Protein AF-A0A8C4P2F2-F1 (afdb_monomer)

Structure (mmCIF, N/CA/C/O backbone):
data_AF-A0A8C4P2F2-F1
#
_entry.id   AF-A0A8C4P2F2-F1
#
loop_
_atom_site.group_PDB
_atom_site.id
_atom_site.type_symbol
_atom_site.label_atom_id
_atom_site.label_alt_id
_atom_site.label_comp_id
_atom_site.label_asym_id
_atom_site.label_entity_id
_atom_site.label_seq_id
_atom_site.pdbx_PDB_ins_code
_atom_site.Cartn_x
_atom_site.Cartn_y
_atom_site.Cartn_z
_atom_site.occupancy
_atom_site.B_iso_or_equiv
_atom_site.auth_seq_id
_atom_site.auth_comp_id
_atom_site.auth_asym_id
_atom_site.auth_atom_id
_atom_site.pdbx_PDB_model_num
ATOM 1 N N . MET A 1 1 ? 26.561 -34.350 -6.359 1.00 41.38 1 MET A N 1
ATOM 2 C CA . MET A 1 1 ? 26.145 -32.962 -6.647 1.00 41.38 1 MET A CA 1
ATOM 3 C C . MET A 1 1 ? 25.080 -32.573 -5.631 1.00 41.38 1 MET A C 1
ATOM 5 O O . MET A 1 1 ? 23.985 -33.109 -5.709 1.00 41.38 1 MET A O 1
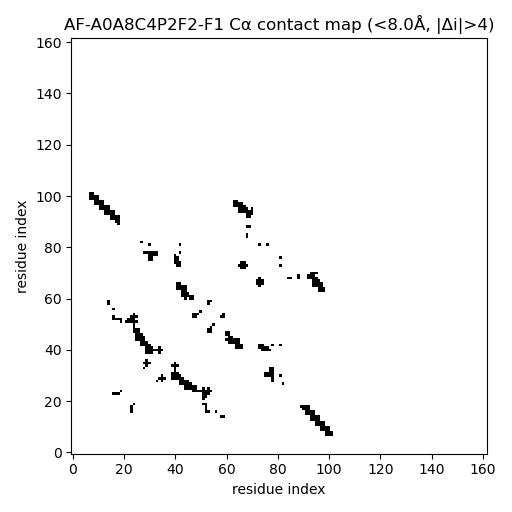ATOM 9 N N . ASN A 1 2 ? 25.395 -31.728 -4.647 1.00 35.97 2 ASN A N 1
ATOM 10 C CA . ASN A 1 2 ? 24.413 -31.294 -3.648 1.00 35.97 2 ASN A CA 1
ATOM 11 C C . ASN A 1 2 ? 23.798 -29.968 -4.098 1.00 35.97 2 ASN A C 1
ATOM 13 O O . ASN A 1 2 ? 24.438 -28.922 -4.017 1.00 35.97 2 ASN A O 1
ATOM 17 N N . GLY A 1 3 ? 22.569 -30.029 -4.610 1.00 45.66 3 GLY A N 1
ATOM 18 C CA . GLY A 1 3 ? 21.740 -28.855 -4.850 1.00 45.66 3 GLY A CA 1
ATOM 19 C C . GLY A 1 3 ? 21.156 -28.363 -3.530 1.00 45.66 3 GLY A C 1
ATOM 20 O O . GLY A 1 3 ? 20.065 -28.771 -3.146 1.00 45.66 3 GLY A O 1
ATOM 21 N N . SER A 1 4 ? 21.882 -27.496 -2.829 1.00 40.38 4 SER A N 1
ATOM 22 C CA . SER A 1 4 ? 21.339 -26.746 -1.697 1.00 40.38 4 SER A CA 1
ATOM 23 C C . SER A 1 4 ? 20.383 -25.680 -2.232 1.00 40.38 4 SER A C 1
ATOM 25 O O . SER A 1 4 ? 20.779 -24.540 -2.466 1.00 40.38 4 SER A O 1
ATOM 27 N N . VAL A 1 5 ? 19.115 -26.040 -2.446 1.00 49.91 5 VAL A N 1
ATOM 28 C CA . VAL A 1 5 ? 18.043 -25.044 -2.543 1.00 49.91 5 VAL A CA 1
ATOM 29 C C . VAL A 1 5 ? 17.889 -24.456 -1.145 1.00 49.91 5 VAL A C 1
ATOM 31 O O . VAL A 1 5 ? 17.134 -24.954 -0.313 1.00 49.91 5 VAL A O 1
ATOM 34 N N . ALA A 1 6 ? 18.653 -23.401 -0.867 1.00 49.50 6 ALA A N 1
ATOM 35 C CA . ALA A 1 6 ? 18.362 -22.478 0.215 1.00 49.50 6 ALA A CA 1
ATOM 36 C C . ALA A 1 6 ? 17.065 -21.747 -0.159 1.00 49.50 6 ALA A C 1
ATOM 38 O O . ALA A 1 6 ? 17.081 -20.624 -0.661 1.00 49.50 6 ALA A O 1
ATOM 39 N N . GLY A 1 7 ? 15.933 -22.428 0.021 1.00 44.44 7 GLY A N 1
ATOM 40 C CA . GLY A 1 7 ? 14.615 -21.821 -0.021 1.00 44.44 7 GLY A CA 1
ATOM 41 C C . GLY A 1 7 ? 14.517 -20.861 1.153 1.00 44.44 7 GLY A C 1
ATOM 42 O O . GLY A 1 7 ? 14.063 -21.239 2.229 1.00 44.44 7 GLY A O 1
ATOM 43 N N . GLY A 1 8 ? 15.019 -19.637 0.977 1.00 49.59 8 GLY A N 1
ATOM 44 C CA . GLY A 1 8 ? 14.754 -18.548 1.904 1.00 49.59 8 GLY A CA 1
ATOM 45 C C . GLY A 1 8 ? 13.243 -18.403 1.990 1.00 49.59 8 GLY A C 1
ATOM 46 O O . GLY A 1 8 ? 12.620 -18.037 0.998 1.00 49.59 8 GLY A O 1
ATOM 47 N N . GLY A 1 9 ? 12.662 -18.778 3.129 1.00 57.00 9 GLY A N 1
ATOM 48 C CA . GLY A 1 9 ? 11.217 -18.801 3.311 1.00 57.00 9 GLY A CA 1
ATOM 49 C C . GLY A 1 9 ? 10.640 -17.416 3.045 1.00 57.00 9 GLY A C 1
ATOM 50 O O . GLY A 1 9 ? 10.831 -16.487 3.825 1.00 57.00 9 GLY A O 1
ATOM 51 N N . LEU A 1 10 ? 9.973 -17.250 1.912 1.00 68.31 10 LEU A N 1
ATOM 52 C CA . LEU A 1 10 ? 9.150 -16.081 1.657 1.00 68.31 10 LEU A CA 1
ATOM 53 C C . LEU A 1 10 ? 7.797 -16.390 2.291 1.00 68.31 10 LEU A C 1
ATOM 55 O O . LEU A 1 10 ? 7.097 -17.291 1.834 1.00 68.31 10 LEU A O 1
ATOM 59 N N . ALA A 1 11 ? 7.464 -15.700 3.380 1.00 80.25 11 ALA A N 1
ATOM 60 C CA . ALA A 1 11 ? 6.141 -15.809 3.972 1.00 80.25 11 ALA A CA 1
ATOM 61 C C . ALA A 1 11 ? 5.217 -14.842 3.237 1.00 80.25 11 ALA A C 1
ATOM 63 O O . ALA A 1 11 ? 5.449 -13.631 3.240 1.00 80.25 11 ALA A O 1
ATOM 64 N N . GLU A 1 12 ? 4.194 -15.385 2.587 1.00 88.31 12 GLU A N 1
ATOM 65 C CA . GLU A 1 12 ? 3.089 -14.593 2.061 1.00 88.31 12 GLU A CA 1
ATOM 66 C C . GLU A 1 12 ? 2.016 -14.465 3.142 1.00 88.31 12 GLU A C 1
ATOM 68 O O . GLU A 1 12 ? 1.630 -15.458 3.761 1.00 88.31 12 GLU A O 1
ATOM 73 N N . GLU A 1 13 ? 1.530 -13.249 3.365 1.00 89.25 13 GLU A N 1
ATOM 74 C CA . GLU A 1 13 ? 0.449 -12.973 4.307 1.00 89.25 13 GLU A CA 1
ATOM 75 C C . GLU A 1 13 ? -0.604 -12.092 3.636 1.00 89.25 13 GLU A C 1
ATOM 77 O O . GLU A 1 13 ? -0.279 -11.176 2.880 1.00 89.25 13 GLU A O 1
ATOM 82 N N . GLU A 1 14 ? -1.877 -12.368 3.910 1.00 90.69 14 GLU A N 1
ATOM 83 C CA . GLU A 1 14 ? -2.984 -11.520 3.485 1.00 90.69 14 GLU A CA 1
ATOM 84 C C . GLU A 1 14 ? -3.505 -10.700 4.668 1.00 90.69 14 GLU A C 1
ATOM 86 O O . GLU A 1 14 ? -3.876 -11.229 5.724 1.00 90.69 14 GLU A O 1
ATOM 91 N N . ILE A 1 15 ? -3.534 -9.382 4.487 1.00 91.94 15 ILE A N 1
ATOM 92 C CA . ILE A 1 15 ? -3.971 -8.438 5.502 1.00 91.94 15 ILE A CA 1
ATOM 93 C C . ILE A 1 15 ? -5.136 -7.587 4.994 1.00 91.94 15 ILE A C 1
ATOM 95 O O . ILE A 1 15 ? -5.033 -6.894 3.994 1.00 91.94 15 ILE A O 1
ATOM 99 N N . SER A 1 16 ? -6.265 -7.607 5.692 1.00 92.38 16 SER A N 1
ATOM 100 C CA . SER A 1 16 ? -7.355 -6.650 5.499 1.00 92.38 16 SER A CA 1
ATOM 101 C C . SER A 1 16 ? -7.124 -5.394 6.340 1.00 92.38 16 SER A C 1
ATOM 103 O O . SER A 1 16 ? -6.986 -5.490 7.564 1.00 92.38 16 SER A O 1
ATOM 105 N N . LEU A 1 17 ? -7.117 -4.228 5.701 1.00 91.88 17 LEU A N 1
ATOM 106 C CA . LEU A 1 17 ? -7.055 -2.918 6.335 1.00 91.88 17 LEU A CA 1
ATOM 107 C C . LEU A 1 17 ? -8.313 -2.118 6.012 1.00 91.88 17 LEU A C 1
ATOM 109 O O . LEU A 1 17 ? -8.729 -2.014 4.861 1.00 91.88 17 LEU A O 1
ATOM 113 N N . THR A 1 18 ? -8.862 -1.472 7.032 1.00 90.75 18 THR A N 1
ATOM 114 C CA . THR A 1 18 ? -9.977 -0.541 6.877 1.00 90.75 18 THR A CA 1
ATOM 115 C C . THR A 1 18 ? -9.443 0.881 6.752 1.00 90.75 18 THR A C 1
ATOM 117 O O . THR A 1 18 ? -8.647 1.334 7.575 1.00 90.75 18 THR A O 1
ATOM 120 N N . ARG A 1 19 ? -9.863 1.610 5.719 1.00 89.31 19 ARG A N 1
ATOM 121 C CA . ARG A 1 19 ? -9.420 2.977 5.451 1.00 89.31 19 ARG A CA 1
ATOM 122 C C . ARG A 1 19 ? -9.855 3.910 6.582 1.00 89.31 19 ARG A C 1
ATOM 124 O O . ARG A 1 19 ? -11.038 4.074 6.857 1.00 89.31 19 ARG A O 1
ATOM 131 N N . GLY A 1 20 ? -8.883 4.573 7.200 1.00 88.19 20 GLY A N 1
ATOM 132 C CA . GLY A 1 20 ? -9.133 5.597 8.208 1.00 88.19 20 GLY A CA 1
ATOM 133 C C . GLY A 1 20 ? -9.396 6.982 7.601 1.00 88.19 20 GLY A C 1
ATOM 134 O O . GLY A 1 20 ? -9.305 7.168 6.384 1.00 88.19 20 GLY A O 1
ATOM 135 N N . PRO A 1 21 ? -9.623 8.004 8.445 1.00 85.31 21 PRO A N 1
ATOM 136 C CA . PRO A 1 21 ? -9.841 9.386 7.999 1.00 85.31 21 PRO A CA 1
ATOM 137 C C . PRO A 1 21 ? -8.631 9.982 7.258 1.00 85.31 21 PRO A C 1
ATOM 139 O O . PRO A 1 21 ? -8.779 10.859 6.417 1.00 85.31 21 PRO A O 1
ATOM 142 N N . SER A 1 22 ? -7.422 9.482 7.535 1.00 83.12 22 SER A N 1
ATOM 143 C CA . SER A 1 22 ? -6.179 9.840 6.831 1.00 83.12 22 SER A CA 1
ATOM 144 C C . SER A 1 22 ? -5.813 8.871 5.691 1.00 83.12 22 SER A C 1
ATOM 146 O O . SER A 1 22 ? -4.677 8.894 5.215 1.00 83.12 22 SER A O 1
ATOM 148 N N . GLY A 1 23 ? -6.720 7.983 5.276 1.00 89.75 23 GLY A N 1
ATOM 149 C CA . GLY A 1 23 ? -6.433 6.927 4.304 1.00 89.75 23 GLY A CA 1
ATOM 150 C C . GLY A 1 23 ? -5.895 5.643 4.948 1.00 89.75 23 GLY A C 1
ATOM 151 O O . GLY A 1 23 ? -6.245 5.304 6.077 1.00 89.75 23 GLY A O 1
ATOM 152 N N . LEU A 1 24 ? -5.048 4.912 4.217 1.00 90.38 24 LEU A N 1
ATOM 153 C CA . LEU A 1 24 ? -4.495 3.625 4.664 1.00 90.38 24 LEU A CA 1
ATOM 154 C C . LEU A 1 24 ? -3.342 3.768 5.675 1.00 90.38 24 LEU A C 1
ATOM 156 O O . LEU A 1 24 ? -3.085 2.859 6.458 1.00 90.38 24 LEU A O 1
ATOM 160 N N . GLY A 1 25 ? -2.678 4.927 5.712 1.00 92.06 25 GLY A N 1
ATOM 161 C CA . GLY A 1 25 ? -1.667 5.228 6.728 1.00 92.06 25 GLY A CA 1
ATOM 162 C C . GLY A 1 25 ? -0.291 4.604 6.484 1.00 92.06 25 GLY A C 1
ATOM 163 O O . GLY A 1 25 ? 0.410 4.318 7.447 1.00 92.06 25 GLY A O 1
ATOM 164 N N . PHE A 1 26 ? 0.113 4.410 5.229 1.00 93.56 26 PHE A N 1
ATOM 165 C CA . PHE A 1 26 ? 1.475 4.019 4.859 1.00 93.56 26 PHE A CA 1
ATOM 166 C C . PHE A 1 26 ? 1.890 4.664 3.532 1.00 93.56 26 PHE A C 1
ATOM 168 O O . PHE A 1 26 ? 1.040 5.097 2.750 1.00 93.56 26 PHE A O 1
ATOM 175 N N . ASN A 1 27 ? 3.197 4.714 3.289 1.00 92.56 27 ASN A N 1
ATOM 176 C CA . ASN A 1 27 ? 3.801 5.212 2.061 1.00 92.56 27 ASN A CA 1
ATOM 177 C C . A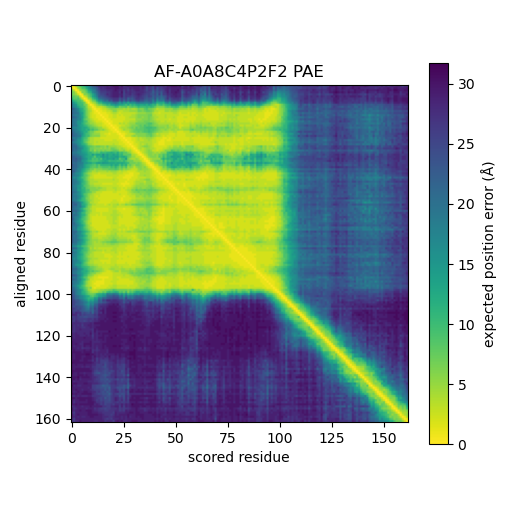SN A 1 27 ? 4.364 4.046 1.253 1.00 92.56 27 ASN A C 1
ATOM 179 O O . ASN A 1 27 ? 4.970 3.133 1.818 1.00 92.56 27 ASN A O 1
ATOM 183 N N . ILE A 1 28 ? 4.216 4.125 -0.068 1.00 92.31 28 ILE A N 1
ATOM 184 C CA . ILE A 1 28 ? 4.757 3.141 -1.001 1.00 92.31 28 ILE A CA 1
ATOM 185 C C . ILE A 1 28 ? 5.906 3.718 -1.821 1.00 92.31 28 ILE A C 1
ATOM 187 O O . ILE A 1 28 ? 5.935 4.915 -2.106 1.00 92.31 28 ILE A O 1
ATOM 191 N N . VAL A 1 29 ? 6.829 2.850 -2.211 1.00 90.75 29 VAL A N 1
ATOM 192 C CA . VAL A 1 29 ? 7.913 3.113 -3.167 1.00 90.75 29 VAL A CA 1
ATOM 193 C C . VAL A 1 29 ? 8.013 1.939 -4.136 1.00 90.75 29 VAL A C 1
ATOM 195 O O . VAL A 1 29 ? 7.405 0.892 -3.906 1.00 90.75 29 VAL A O 1
ATOM 198 N N . GLY A 1 30 ? 8.771 2.100 -5.216 1.00 89.81 30 GLY A N 1
ATOM 199 C CA . GLY A 1 30 ? 8.867 1.087 -6.261 1.00 89.81 30 GLY A CA 1
ATOM 200 C C . GLY A 1 30 ? 7.947 1.372 -7.444 1.00 89.81 30 GLY A C 1
ATOM 201 O O . GLY A 1 30 ? 7.291 2.417 -7.515 1.00 89.81 30 GLY A O 1
ATOM 202 N N . GLY A 1 31 ? 7.892 0.405 -8.353 1.00 87.50 31 GLY A N 1
ATOM 203 C CA . GLY A 1 31 ? 7.218 0.496 -9.643 1.00 87.50 31 GLY A CA 1
ATOM 204 C C . GLY A 1 31 ? 8.214 0.443 -10.799 1.00 87.50 31 GLY A C 1
ATOM 205 O O . GLY A 1 31 ? 9.408 0.690 -10.632 1.00 87.50 31 GLY A O 1
ATOM 206 N N . THR A 1 32 ? 7.730 0.130 -11.999 1.00 84.69 32 THR A N 1
ATOM 207 C CA . THR A 1 32 ? 8.582 -0.019 -13.195 1.00 84.69 32 THR A CA 1
ATOM 208 C C . THR A 1 32 ? 9.341 1.260 -13.569 1.00 84.69 32 THR A C 1
ATOM 210 O O . THR A 1 32 ? 10.432 1.190 -14.129 1.00 84.69 32 THR A O 1
ATOM 213 N N . ASP A 1 33 ? 8.764 2.430 -13.281 1.00 82.94 33 ASP A N 1
ATOM 214 C CA . ASP A 1 33 ? 9.354 3.753 -13.528 1.00 82.94 33 ASP A CA 1
ATOM 215 C C . ASP A 1 33 ? 10.252 4.243 -12.382 1.00 82.94 33 ASP A C 1
ATOM 217 O O . ASP A 1 33 ? 11.116 5.089 -12.599 1.00 82.94 33 ASP A O 1
ATOM 221 N N . GLN A 1 34 ? 10.073 3.700 -11.176 1.00 76.56 34 GLN A N 1
ATOM 222 C CA . GLN A 1 34 ? 10.813 4.069 -9.969 1.00 76.56 34 GLN A CA 1
ATOM 223 C C . GLN A 1 34 ? 11.328 2.807 -9.282 1.00 76.56 34 GLN A C 1
ATOM 225 O O . GLN A 1 34 ? 10.900 2.460 -8.183 1.00 76.56 34 GLN A O 1
ATOM 230 N N . GLN A 1 35 ? 12.236 2.102 -9.957 1.00 73.25 35 GLN A N 1
ATOM 231 C CA . GLN A 1 35 ? 12.802 0.850 -9.459 1.00 73.25 35 GLN A CA 1
ATOM 232 C C . GLN A 1 35 ? 13.524 1.098 -8.129 1.00 73.25 35 GLN A C 1
ATOM 234 O O . GLN A 1 35 ? 14.573 1.739 -8.088 1.00 73.25 35 GLN A O 1
ATOM 239 N N . TYR A 1 36 ? 12.944 0.604 -7.034 1.00 68.69 36 TYR A N 1
ATOM 240 C CA . TYR A 1 36 ? 13.521 0.733 -5.693 1.00 68.69 36 TYR A CA 1
ATOM 241 C C . TYR A 1 36 ? 14.686 -0.246 -5.485 1.00 68.69 36 TYR A C 1
ATOM 243 O O . TYR A 1 36 ? 15.653 0.060 -4.792 1.00 68.69 36 TYR A O 1
ATOM 251 N N . ILE A 1 37 ? 14.610 -1.413 -6.128 1.00 74.50 37 ILE A N 1
ATOM 252 C CA . ILE A 1 37 ? 15.658 -2.432 -6.166 1.00 74.50 37 ILE A CA 1
ATOM 253 C C . ILE A 1 37 ? 15.994 -2.679 -7.638 1.00 74.50 37 ILE A C 1
ATOM 255 O O . ILE A 1 37 ? 15.098 -2.758 -8.477 1.00 74.50 37 ILE A O 1
ATOM 259 N N . SER A 1 38 ? 17.283 -2.795 -7.965 1.00 71.75 38 SER A N 1
ATOM 260 C CA . SER A 1 38 ? 17.738 -3.035 -9.338 1.00 71.75 38 SER A CA 1
ATOM 261 C C . SER A 1 38 ? 17.093 -4.295 -9.922 1.00 71.75 38 SER A C 1
ATOM 263 O O . SER A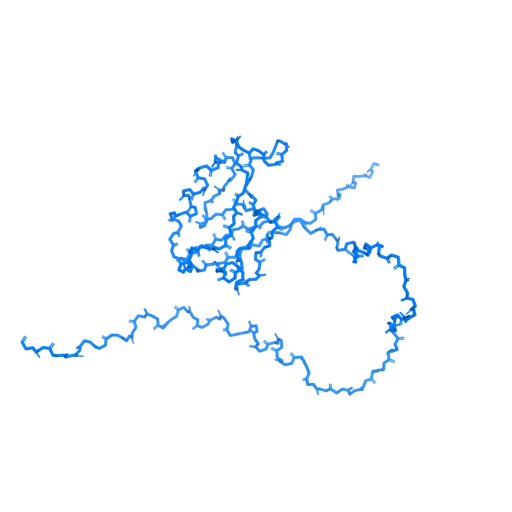 1 38 ? 17.301 -5.388 -9.395 1.00 71.75 38 SER A O 1
ATOM 265 N N . ASN A 1 39 ? 16.368 -4.149 -11.036 1.00 76.94 39 ASN A N 1
ATOM 266 C CA . ASN A 1 39 ? 15.594 -5.213 -11.693 1.00 76.94 39 ASN A CA 1
ATOM 267 C C . ASN A 1 39 ? 14.392 -5.743 -10.887 1.00 76.94 39 ASN A C 1
ATOM 269 O O . ASN A 1 39 ? 13.919 -6.846 -11.163 1.00 76.94 39 ASN A O 1
ATOM 273 N N . ASP A 1 40 ? 13.880 -4.985 -9.915 1.00 79.00 40 ASP A N 1
ATOM 274 C CA . ASP A 1 40 ? 12.612 -5.292 -9.251 1.00 79.00 40 ASP A CA 1
ATOM 275 C C . ASP A 1 40 ? 11.628 -4.127 -9.414 1.00 79.00 40 ASP A C 1
ATOM 277 O O . ASP A 1 40 ? 11.798 -3.034 -8.867 1.00 79.00 40 ASP A O 1
ATOM 281 N N . SER A 1 41 ? 10.574 -4.379 -10.184 1.00 83.75 41 SER A N 1
ATOM 282 C CA . SER A 1 41 ? 9.474 -3.455 -10.466 1.00 83.75 41 SER A CA 1
ATOM 283 C C . SER A 1 41 ? 8.386 -3.470 -9.387 1.00 83.75 41 SER A C 1
ATOM 285 O O . SER A 1 41 ? 7.342 -2.842 -9.555 1.00 83.75 41 SER A O 1
ATOM 287 N N . SER A 1 42 ? 8.593 -4.197 -8.289 1.00 88.69 42 SER A N 1
ATOM 288 C CA . SER A 1 42 ? 7.566 -4.391 -7.269 1.00 88.69 42 SER A CA 1
ATOM 289 C C . SER A 1 42 ? 7.365 -3.179 -6.362 1.00 88.69 42 SER A C 1
ATOM 291 O O . SER A 1 42 ? 8.222 -2.301 -6.246 1.00 88.69 42 SER A O 1
ATOM 293 N N . ILE A 1 43 ? 6.223 -3.170 -5.675 1.00 92.31 43 ILE A N 1
ATOM 294 C CA . ILE A 1 43 ? 5.838 -2.118 -4.738 1.00 92.31 43 ILE A CA 1
ATOM 295 C C . ILE A 1 43 ? 6.211 -2.518 -3.308 1.00 92.31 43 ILE A C 1
ATOM 297 O O . ILE A 1 43 ? 5.905 -3.623 -2.858 1.00 92.31 43 ILE A O 1
ATOM 301 N N . TYR A 1 44 ? 6.838 -1.597 -2.582 1.00 91.25 44 TYR A N 1
ATOM 302 C CA . TYR A 1 44 ? 7.297 -1.790 -1.207 1.00 91.25 44 TYR A CA 1
ATOM 303 C C . TYR A 1 44 ? 6.707 -0.743 -0.276 1.00 91.25 44 TYR A C 1
ATOM 305 O O . TYR A 1 44 ? 6.487 0.405 -0.673 1.00 91.25 44 TYR A O 1
ATOM 313 N N . VAL A 1 45 ? 6.509 -1.115 0.986 1.00 92.25 45 VAL A N 1
ATOM 314 C CA . VAL A 1 45 ? 6.177 -0.161 2.047 1.00 92.25 45 VAL A CA 1
ATOM 315 C C . VAL A 1 45 ? 7.447 0.561 2.474 1.00 92.25 45 VAL A C 1
ATOM 317 O O . VAL A 1 45 ? 8.345 -0.045 3.049 1.00 92.25 45 VAL A O 1
ATOM 320 N N . SER A 1 46 ? 7.525 1.866 2.229 1.00 90.56 46 SER A N 1
ATOM 321 C CA . SER A 1 46 ? 8.664 2.670 2.686 1.00 90.56 46 SER A CA 1
ATOM 322 C C . SER A 1 46 ? 8.488 3.167 4.112 1.00 90.56 46 SER A C 1
ATOM 324 O O . SER A 1 46 ? 9.476 3.291 4.828 1.00 90.56 46 SER A O 1
ATOM 326 N N . ARG A 1 47 ? 7.257 3.508 4.509 1.00 90.88 47 ARG A N 1
ATOM 327 C CA . ARG A 1 47 ? 6.995 4.087 5.827 1.00 90.88 47 ARG A CA 1
ATOM 328 C C . ARG A 1 47 ? 5.588 3.797 6.310 1.00 90.88 47 ARG A C 1
ATOM 330 O O . ARG A 1 47 ? 4.655 3.842 5.508 1.00 90.88 47 ARG A O 1
ATOM 337 N N . ILE A 1 48 ? 5.413 3.614 7.614 1.00 91.44 48 ILE A N 1
ATOM 338 C CA . ILE A 1 48 ? 4.092 3.533 8.245 1.00 91.44 48 ILE A CA 1
ATOM 339 C C . ILE A 1 48 ? 3.806 4.823 9.015 1.00 91.44 48 ILE A C 1
ATOM 341 O O . ILE A 1 48 ? 4.610 5.306 9.813 1.00 91.44 48 ILE A O 1
ATOM 345 N N . LYS A 1 49 ? 2.638 5.418 8.762 1.00 91.25 49 LYS A N 1
ATOM 346 C CA . LYS A 1 49 ? 2.192 6.631 9.447 1.00 91.25 49 LYS A CA 1
ATOM 347 C C . LYS A 1 49 ? 1.709 6.257 10.845 1.00 91.25 49 LYS A C 1
ATOM 349 O O . LYS A 1 49 ? 0.765 5.480 10.983 1.00 91.25 49 LYS A O 1
ATOM 354 N N . LYS A 1 50 ? 2.313 6.864 11.870 1.00 88.69 50 LYS A N 1
ATOM 355 C CA . LYS A 1 50 ? 1.848 6.754 13.258 1.00 88.69 50 LYS A CA 1
ATOM 356 C C . LYS A 1 50 ? 0.371 7.155 13.349 1.00 88.69 50 LYS A C 1
ATOM 358 O O . LYS A 1 50 ? -0.042 8.106 12.685 1.00 88.69 50 LYS A O 1
ATOM 363 N N . ASP A 1 51 ? -0.407 6.395 14.118 1.00 89.06 51 ASP A N 1
ATOM 364 C CA . ASP A 1 51 ? -1.862 6.568 14.265 1.00 89.06 51 ASP A CA 1
ATOM 365 C C . ASP A 1 51 ? -2.665 6.367 12.956 1.00 89.06 51 ASP A C 1
ATOM 367 O O . ASP A 1 51 ? -3.849 6.693 12.873 1.00 89.06 51 ASP A O 1
ATOM 371 N N . GLY A 1 52 ? -2.040 5.821 11.906 1.00 89.06 52 GLY A N 1
ATOM 372 C CA . GLY A 1 52 ? -2.708 5.414 10.669 1.00 89.06 52 GLY A CA 1
ATOM 373 C C . GLY A 1 52 ? -3.379 4.041 10.776 1.00 89.06 52 GLY A C 1
ATOM 374 O O . GLY A 1 52 ? -3.075 3.261 11.673 1.00 89.06 52 GLY A O 1
ATOM 375 N N . ALA A 1 53 ? -4.250 3.703 9.821 1.00 91.12 53 ALA A N 1
ATOM 376 C CA . ALA A 1 53 ? -4.951 2.414 9.816 1.00 91.12 53 ALA A CA 1
ATOM 377 C C . ALA A 1 53 ? -3.991 1.209 9.815 1.00 91.12 53 ALA A C 1
ATOM 379 O O . ALA A 1 53 ? -4.162 0.289 10.609 1.00 91.12 53 ALA A O 1
ATOM 380 N N . ALA A 1 54 ? -2.939 1.249 8.991 1.00 91.94 54 ALA A N 1
ATOM 381 C CA . ALA A 1 54 ? -1.900 0.220 8.989 1.00 91.94 54 ALA A CA 1
ATOM 382 C C . ALA A 1 54 ? -1.127 0.126 10.317 1.00 91.94 54 ALA A C 1
ATOM 384 O O . ALA A 1 54 ? -0.802 -0.974 10.753 1.00 91.94 54 ALA A O 1
ATOM 385 N N . TYR A 1 55 ? -0.867 1.259 10.982 1.00 91.31 55 TYR A N 1
ATOM 386 C CA . TYR A 1 55 ? -0.198 1.285 12.287 1.00 91.31 55 TYR A CA 1
ATOM 387 C C . TYR A 1 55 ? -1.070 0.676 13.389 1.00 91.31 55 TYR A C 1
ATOM 389 O O . TYR A 1 55 ? -0.583 -0.105 14.200 1.00 91.31 55 TYR A O 1
ATOM 397 N N . LEU A 1 56 ? -2.363 1.013 13.399 1.00 88.81 56 LEU A N 1
ATOM 398 C CA . LEU A 1 56 ? -3.330 0.484 14.362 1.00 88.81 56 LEU A CA 1
ATOM 399 C C . LEU A 1 56 ? -3.590 -1.016 14.167 1.00 88.81 56 LEU A C 1
ATOM 401 O O . LEU A 1 56 ? -3.879 -1.711 15.139 1.00 88.81 56 LEU A O 1
ATOM 405 N N . ASP A 1 57 ? -3.490 -1.522 12.933 1.00 89.38 57 ASP A N 1
ATOM 406 C CA . ASP A 1 57 ? -3.544 -2.965 12.675 1.00 89.38 57 ASP A CA 1
ATOM 407 C C . ASP A 1 57 ? -2.246 -3.678 13.093 1.00 89.38 57 ASP A C 1
ATOM 409 O O . ASP A 1 57 ? -2.296 -4.792 13.609 1.00 89.38 57 ASP A O 1
ATOM 413 N N . GLY A 1 58 ? -1.087 -3.037 12.898 1.00 87.94 58 GLY A N 1
ATOM 414 C CA . GLY A 1 58 ? 0.217 -3.487 13.398 1.00 87.94 58 GLY A CA 1
ATOM 415 C C . GLY A 1 58 ? 0.835 -4.688 12.670 1.00 87.94 58 GLY A C 1
ATOM 416 O O . GLY A 1 58 ? 1.948 -5.094 13.003 1.00 87.94 58 GLY A O 1
ATOM 417 N N . ARG A 1 59 ? 0.144 -5.269 11.680 1.00 88.56 59 ARG A N 1
ATOM 418 C CA . ARG A 1 59 ? 0.659 -6.410 10.900 1.00 88.56 59 ARG A CA 1
ATOM 419 C C . ARG A 1 59 ? 1.562 -6.000 9.746 1.00 88.56 59 ARG A C 1
ATOM 421 O O . ARG A 1 59 ? 2.526 -6.711 9.462 1.00 88.56 59 ARG A O 1
ATOM 428 N N . LEU A 1 60 ? 1.255 -4.877 9.096 1.00 90.88 60 LEU A N 1
ATOM 429 C CA . LEU A 1 60 ? 2.089 -4.301 8.042 1.00 90.88 60 LEU A CA 1
ATOM 430 C C . LEU A 1 60 ? 3.340 -3.676 8.661 1.00 90.88 60 LEU A C 1
ATOM 432 O O . LEU A 1 60 ? 3.248 -3.025 9.702 1.00 90.88 60 LEU A O 1
ATOM 436 N N . GLN A 1 61 ? 4.490 -3.848 8.018 1.00 89.94 61 GLN A N 1
ATOM 437 C CA . GLN A 1 61 ? 5.777 -3.307 8.450 1.00 89.94 61 GLN A CA 1
ATOM 438 C C . GLN A 1 61 ? 6.494 -2.598 7.296 1.00 89.94 61 GLN A C 1
ATOM 440 O O . GLN A 1 61 ? 6.223 -2.824 6.116 1.00 89.94 61 GLN A O 1
ATOM 445 N N . GLU A 1 62 ? 7.408 -1.697 7.646 1.00 89.94 62 GLU A N 1
ATOM 446 C CA . GLU A 1 62 ? 8.287 -1.048 6.673 1.00 89.94 62 GLU A CA 1
ATOM 447 C C . GLU A 1 62 ? 9.230 -2.089 6.053 1.00 89.94 62 GLU A C 1
ATOM 449 O O . GLU A 1 62 ? 9.755 -2.958 6.746 1.00 89.94 62 GLU A O 1
ATOM 454 N N . GLY A 1 63 ? 9.424 -2.022 4.737 1.00 87.81 63 GLY A N 1
ATOM 455 C CA . GLY A 1 63 ? 10.173 -3.018 3.969 1.00 87.81 63 GLY A CA 1
ATOM 456 C C . GLY A 1 63 ? 9.343 -4.211 3.483 1.00 87.81 63 GLY A C 1
ATOM 457 O O . GLY A 1 63 ? 9.860 -5.015 2.705 1.00 87.81 63 GLY A O 1
ATOM 458 N N . ASP A 1 64 ? 8.065 -4.320 3.863 1.00 91.00 64 ASP A N 1
ATOM 459 C CA . ASP A 1 64 ? 7.186 -5.357 3.320 1.00 91.00 64 ASP A CA 1
ATOM 460 C C . ASP A 1 64 ? 6.945 -5.143 1.819 1.00 91.00 64 ASP A C 1
ATOM 462 O O . ASP A 1 64 ? 6.692 -4.026 1.349 1.00 91.00 64 ASP A O 1
ATOM 466 N N . LYS A 1 65 ? 6.996 -6.244 1.063 1.00 91.44 65 LYS A N 1
ATOM 467 C CA . LYS A 1 65 ? 6.704 -6.265 -0.371 1.00 91.44 65 LYS A CA 1
ATOM 468 C C . LYS A 1 65 ? 5.210 -6.465 -0.572 1.00 91.44 65 LYS A C 1
ATOM 470 O O . LYS A 1 65 ? 4.665 -7.451 -0.088 1.00 91.44 65 LYS A O 1
ATOM 475 N N . ILE A 1 66 ? 4.543 -5.571 -1.293 1.00 93.12 66 ILE A N 1
ATOM 476 C CA . ILE A 1 66 ? 3.118 -5.713 -1.603 1.00 93.12 66 ILE A CA 1
ATOM 477 C C . ILE A 1 66 ? 2.989 -6.398 -2.961 1.00 93.12 66 ILE A C 1
ATOM 479 O O . ILE A 1 66 ? 3.426 -5.872 -3.982 1.00 93.12 66 ILE A O 1
ATOM 483 N N . LEU A 1 67 ? 2.382 -7.580 -2.959 1.00 92.50 67 LEU A N 1
ATOM 484 C CA . LEU A 1 67 ? 2.145 -8.385 -4.152 1.00 92.50 67 LEU A CA 1
ATOM 485 C C . LEU A 1 67 ? 0.831 -8.005 -4.837 1.00 92.50 67 LEU A C 1
ATOM 487 O O . LEU A 1 67 ? 0.801 -7.890 -6.058 1.00 92.50 67 LEU A O 1
ATOM 491 N N . ALA A 1 68 ? -0.242 -7.794 -4.066 1.00 92.88 68 ALA A N 1
ATOM 492 C CA . ALA A 1 68 ? -1.573 -7.524 -4.608 1.00 92.88 68 ALA A CA 1
ATOM 493 C C . ALA A 1 68 ? -2.439 -6.655 -3.684 1.00 92.88 68 ALA A C 1
ATOM 495 O O . ALA A 1 68 ? -2.232 -6.616 -2.469 1.00 92.88 68 ALA A O 1
ATOM 496 N N . VAL A 1 69 ? -3.442 -5.994 -4.269 1.00 93.88 69 VAL A N 1
ATOM 497 C CA . VAL A 1 69 ? -4.440 -5.149 -3.590 1.00 93.88 69 VAL A CA 1
ATOM 498 C C . VAL A 1 69 ? -5.832 -5.538 -4.070 1.00 93.88 69 VAL A C 1
ATOM 500 O O . VAL A 1 69 ? -6.118 -5.462 -5.261 1.00 93.88 69 VAL A O 1
ATOM 503 N N . ASN A 1 70 ? -6.716 -5.938 -3.158 1.00 91.06 70 ASN A N 1
ATOM 504 C CA . ASN A 1 70 ? -8.066 -6.430 -3.445 1.00 91.06 70 ASN A CA 1
ATOM 505 C C . ASN A 1 70 ? -8.081 -7.503 -4.549 1.00 91.06 70 ASN A C 1
ATOM 507 O O . ASN A 1 70 ? -8.911 -7.468 -5.456 1.00 91.06 70 ASN A O 1
ATOM 511 N N . GLY A 1 71 ? -7.109 -8.420 -4.507 1.00 89.31 71 GLY A N 1
ATOM 512 C CA . GLY A 1 71 ? -6.942 -9.478 -5.507 1.00 89.31 71 GLY A CA 1
ATOM 513 C C . GLY A 1 71 ? -6.378 -9.021 -6.858 1.00 89.31 71 GLY A C 1
ATOM 514 O O . GLY A 1 71 ? -6.311 -9.830 -7.775 1.00 89.31 71 GLY A O 1
ATOM 515 N N . ARG A 1 72 ? -5.973 -7.751 -7.008 1.00 90.56 72 ARG A N 1
ATOM 516 C CA . ARG A 1 72 ? -5.262 -7.255 -8.196 1.00 90.56 72 ARG A CA 1
ATOM 517 C C . ARG A 1 72 ? -3.766 -7.226 -7.943 1.00 90.56 72 ARG A C 1
ATOM 519 O O . ARG A 1 72 ? -3.315 -6.512 -7.047 1.00 90.56 72 ARG A O 1
ATOM 526 N N . ASP A 1 73 ? -3.010 -7.963 -8.743 1.00 91.12 73 ASP A N 1
ATOM 527 C CA . ASP A 1 73 ? -1.554 -7.967 -8.668 1.00 91.12 73 ASP A CA 1
ATOM 528 C C . ASP A 1 73 ? -0.962 -6.588 -8.978 1.00 91.12 73 ASP A C 1
ATOM 530 O O . ASP A 1 73 ? -1.390 -5.890 -9.899 1.00 91.12 73 ASP A O 1
ATOM 534 N N . LEU A 1 74 ? 0.047 -6.208 -8.196 1.00 89.38 74 LEU A N 1
ATOM 535 C CA . LEU A 1 74 ? 0.829 -4.985 -8.378 1.00 89.38 74 LEU A CA 1
ATOM 536 C C . LEU A 1 74 ? 2.142 -5.220 -9.131 1.00 89.38 74 LEU A C 1
ATOM 538 O O . LEU A 1 74 ? 2.962 -4.308 -9.256 1.00 89.38 74 LEU A O 1
ATOM 542 N N . LYS A 1 75 ? 2.371 -6.448 -9.597 1.00 86.06 75 LYS A N 1
ATOM 543 C CA . LYS A 1 75 ? 3.586 -6.821 -10.314 1.00 86.06 75 LYS A CA 1
ATOM 544 C C . LYS A 1 75 ? 3.694 -6.027 -11.619 1.00 86.06 75 LYS A C 1
ATOM 546 O O . LYS A 1 75 ? 2.715 -5.916 -12.349 1.00 86.06 75 LYS A O 1
ATOM 551 N N . ASP A 1 76 ? 4.888 -5.510 -11.909 1.00 85.12 76 ASP A N 1
ATOM 552 C CA . ASP A 1 76 ? 5.192 -4.794 -13.155 1.00 85.12 76 ASP A CA 1
ATOM 553 C C . ASP A 1 76 ? 4.277 -3.581 -13.428 1.00 85.12 76 ASP A C 1
ATOM 555 O O . ASP A 1 76 ? 4.081 -3.177 -14.575 1.00 85.12 76 ASP A O 1
ATOM 559 N N . LEU A 1 77 ? 3.735 -2.962 -12.373 1.00 88.38 77 LEU A N 1
ATOM 560 C CA . LEU A 1 77 ? 2.983 -1.717 -12.487 1.00 88.38 77 LEU A CA 1
ATOM 561 C C . LEU A 1 77 ? 3.885 -0.495 -12.340 1.00 88.38 77 LEU A C 1
ATOM 563 O O . LEU A 1 77 ? 4.879 -0.496 -11.609 1.00 88.38 77 LEU A O 1
ATOM 567 N N . ARG A 1 78 ? 3.486 0.600 -12.991 1.00 90.62 78 ARG A N 1
ATOM 568 C CA . ARG A 1 78 ? 4.081 1.909 -12.717 1.00 90.62 78 ARG A CA 1
ATOM 569 C C . ARG A 1 78 ? 3.659 2.381 -11.335 1.00 90.62 78 ARG A C 1
ATOM 571 O O . ARG A 1 78 ? 2.541 2.111 -10.891 1.00 90.62 78 ARG A O 1
ATOM 578 N N . HIS A 1 79 ? 4.511 3.176 -10.706 1.00 89.75 79 HIS A N 1
ATOM 579 C CA . HIS A 1 79 ? 4.269 3.777 -9.403 1.00 89.75 79 HIS A CA 1
ATOM 580 C C . HIS A 1 79 ? 2.904 4.473 -9.351 1.00 89.75 79 HIS A C 1
ATOM 582 O O . HIS A 1 79 ? 2.098 4.229 -8.455 1.00 89.75 79 HIS A O 1
ATOM 588 N N . LYS A 1 80 ? 2.604 5.296 -10.365 1.00 91.75 80 LYS A N 1
ATOM 589 C CA . LYS A 1 80 ? 1.324 6.009 -10.462 1.00 91.75 80 LYS A CA 1
ATOM 590 C C . LYS A 1 80 ? 0.115 5.068 -10.526 1.00 91.75 80 LYS A C 1
ATOM 592 O O . LYS A 1 80 ? -0.863 5.317 -9.830 1.00 91.75 80 LYS A O 1
ATOM 597 N N . ASP A 1 81 ? 0.209 3.978 -11.288 1.00 92.06 81 ASP A N 1
ATOM 598 C CA . ASP A 1 81 ? -0.902 3.043 -11.486 1.00 92.06 81 ASP A CA 1
ATOM 599 C C . ASP A 1 81 ? -1.146 2.262 -10.177 1.00 92.06 81 ASP A C 1
ATOM 601 O O . ASP A 1 81 ? -2.286 2.057 -9.759 1.00 92.06 81 ASP A O 1
ATOM 605 N N . ALA A 1 82 ? -0.071 1.909 -9.459 1.00 91.12 82 ALA A N 1
ATOM 606 C CA . ALA A 1 82 ? -0.163 1.325 -8.124 1.00 91.12 82 ALA A CA 1
ATOM 607 C C . ALA A 1 82 ? -0.834 2.285 -7.125 1.00 91.12 82 ALA A C 1
ATOM 609 O O . ALA A 1 82 ? -1.753 1.884 -6.408 1.00 91.12 82 ALA A O 1
ATOM 610 N N . VAL A 1 83 ? -0.441 3.566 -7.103 1.00 91.44 83 VAL A N 1
ATOM 611 C CA . VAL A 1 83 ? -1.090 4.594 -6.264 1.00 91.44 83 VAL A CA 1
ATOM 612 C C . VAL A 1 83 ? -2.583 4.705 -6.582 1.00 91.44 83 VAL A C 1
ATOM 614 O O . VAL A 1 83 ? -3.399 4.806 -5.662 1.00 91.44 83 VAL A O 1
ATOM 617 N N . GLU A 1 84 ? -2.961 4.674 -7.860 1.00 92.19 84 GLU A N 1
ATOM 618 C CA . GLU A 1 84 ? -4.365 4.696 -8.277 1.00 92.19 84 GLU A CA 1
ATOM 619 C C . GLU A 1 84 ? -5.133 3.471 -7.781 1.00 92.19 84 GLU A C 1
ATOM 621 O O . GLU A 1 84 ? -6.252 3.624 -7.292 1.00 92.19 84 GLU A O 1
ATOM 626 N N . LEU A 1 85 ? -4.532 2.278 -7.803 1.00 92.00 85 LEU A N 1
ATOM 627 C CA . LEU A 1 85 ? -5.144 1.080 -7.221 1.00 92.00 85 LEU A CA 1
ATOM 628 C C . LEU A 1 85 ? -5.374 1.233 -5.717 1.00 92.00 85 LEU A C 1
ATOM 630 O O . LEU A 1 85 ? -6.487 0.991 -5.256 1.00 92.00 85 LEU A O 1
ATOM 634 N N . PHE A 1 86 ? -4.388 1.712 -4.953 1.00 91.62 86 PHE A N 1
ATOM 635 C CA . PHE A 1 86 ? -4.584 1.972 -3.521 1.00 91.62 86 PHE A CA 1
ATOM 636 C C . PHE A 1 86 ? -5.630 3.053 -3.257 1.00 91.62 86 PHE A C 1
ATOM 638 O O . PHE A 1 86 ? -6.333 2.981 -2.252 1.00 91.62 86 PHE A O 1
ATOM 645 N N . ARG A 1 87 ? -5.761 4.064 -4.122 1.00 90.25 87 ARG A N 1
ATOM 646 C CA . ARG A 1 87 ? -6.801 5.099 -3.996 1.00 90.25 87 ARG A CA 1
ATOM 647 C C . ARG A 1 87 ? -8.193 4.546 -4.302 1.00 90.25 87 ARG A C 1
ATOM 649 O O . ARG A 1 87 ? -9.110 4.800 -3.527 1.00 90.25 87 ARG A O 1
ATOM 656 N N . ASN A 1 88 ? -8.316 3.746 -5.358 1.00 90.50 88 ASN A N 1
ATOM 657 C CA . ASN A 1 88 ? -9.572 3.163 -5.835 1.00 90.50 88 ASN A CA 1
ATOM 658 C C . ASN A 1 88 ? -9.975 1.872 -5.105 1.00 90.50 88 ASN A C 1
ATOM 660 O O . ASN A 1 88 ? -11.075 1.372 -5.316 1.00 90.50 88 ASN A O 1
ATOM 664 N N . ALA A 1 89 ? -9.125 1.348 -4.220 1.00 87.31 89 ALA A N 1
ATOM 665 C CA . ALA A 1 89 ? -9.387 0.147 -3.428 1.00 87.31 89 ALA A CA 1
ATOM 666 C C . ALA A 1 89 ? -10.582 0.275 -2.459 1.00 87.31 89 ALA A C 1
ATOM 668 O O . ALA A 1 89 ? -11.017 -0.722 -1.895 1.00 87.31 89 ALA A O 1
ATOM 669 N N . GLY A 1 90 ? -11.133 1.478 -2.272 1.00 88.81 90 GLY A N 1
ATOM 670 C CA . GLY A 1 90 ? -12.310 1.701 -1.437 1.00 88.81 90 GLY A CA 1
ATOM 671 C C . GLY A 1 90 ? -11.993 1.749 0.059 1.00 88.81 90 GLY A C 1
ATOM 672 O O . GLY A 1 90 ? -10.896 2.158 0.465 1.00 88.81 90 GLY A O 1
ATOM 673 N N . TYR A 1 91 ? -12.998 1.406 0.872 1.00 89.19 91 TYR A N 1
ATOM 674 C CA . TYR A 1 91 ? -12.937 1.482 2.334 1.00 89.19 91 TYR A CA 1
ATOM 675 C C . TYR A 1 91 ? -12.310 0.238 2.972 1.00 89.19 91 TYR A C 1
ATOM 677 O O . TYR A 1 91 ? -11.528 0.380 3.903 1.00 89.19 91 TYR A O 1
ATOM 685 N N . ASP A 1 92 ? -12.601 -0.956 2.459 1.00 90.75 92 ASP A N 1
ATOM 686 C CA . ASP A 1 92 ? -11.969 -2.203 2.898 1.00 90.75 92 ASP A CA 1
ATOM 687 C C . ASP A 1 92 ? -10.932 -2.630 1.859 1.00 90.75 92 ASP A C 1
ATOM 689 O O . ASP A 1 92 ? -11.240 -2.746 0.670 1.00 90.75 92 ASP A O 1
ATOM 693 N N . VAL A 1 93 ? -9.684 -2.786 2.293 1.00 93.38 93 VAL A N 1
ATOM 694 C CA . VAL A 1 93 ? -8.553 -3.046 1.406 1.00 93.38 93 VAL A CA 1
ATOM 695 C C . VAL A 1 93 ? -7.823 -4.293 1.869 1.00 93.38 93 VAL A C 1
ATOM 697 O O . VAL A 1 93 ? -7.187 -4.302 2.917 1.00 93.38 93 VAL A O 1
ATOM 700 N N . SER A 1 94 ? -7.882 -5.340 1.056 1.00 93.31 94 SER A N 1
ATOM 701 C CA . SER A 1 94 ? -7.125 -6.574 1.248 1.00 93.31 94 SER A CA 1
ATOM 702 C C . SER A 1 94 ? -5.773 -6.454 0.555 1.00 93.31 94 SER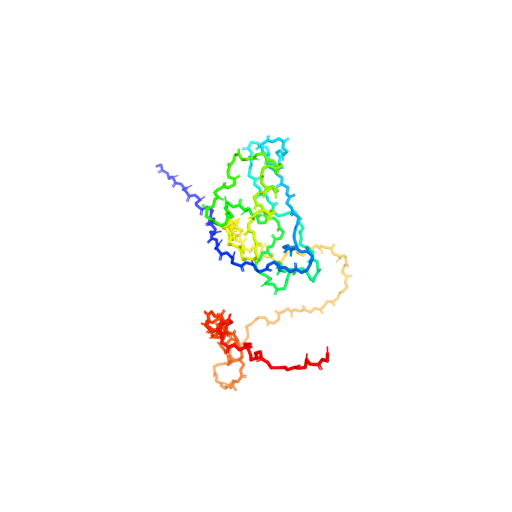 A C 1
ATOM 704 O O . SER A 1 94 ? -5.706 -6.215 -0.646 1.00 93.31 94 SER A O 1
ATOM 706 N N . LEU A 1 95 ? -4.686 -6.590 1.296 1.00 94.31 95 LEU A N 1
ATOM 707 C CA . LEU A 1 95 ? -3.322 -6.516 0.795 1.00 94.31 95 LEU A CA 1
ATOM 708 C C . LEU A 1 95 ? -2.682 -7.888 0.912 1.00 94.31 95 LEU A C 1
ATOM 710 O O . LEU A 1 95 ? -2.629 -8.456 2.000 1.00 94.31 95 LEU A O 1
ATOM 714 N N . LYS A 1 96 ? -2.139 -8.389 -0.193 1.00 93.81 96 LYS A N 1
ATOM 715 C CA . LYS A 1 96 ? -1.258 -9.551 -0.166 1.00 93.81 96 LYS A CA 1
ATOM 716 C C . LYS A 1 96 ? 0.171 -9.049 -0.055 1.00 93.81 96 LYS A C 1
ATOM 718 O O . LYS A 1 96 ? 0.644 -8.361 -0.960 1.00 93.81 96 LYS A O 1
ATOM 723 N N . ILE A 1 97 ? 0.843 -9.373 1.040 1.00 93.25 97 ILE A N 1
ATOM 724 C CA . ILE A 1 97 ? 2.229 -8.991 1.290 1.00 93.25 97 ILE A CA 1
ATOM 725 C C . ILE A 1 97 ? 3.145 -10.208 1.286 1.00 93.25 97 ILE A C 1
ATOM 727 O O . ILE A 1 97 ? 2.720 -11.337 1.523 1.00 93.25 97 ILE A O 1
ATOM 731 N N . GLN A 1 98 ? 4.420 -9.962 1.031 1.00 90.50 98 GLN A N 1
ATOM 732 C CA . GLN A 1 98 ? 5.483 -10.937 1.136 1.00 90.50 98 GLN A CA 1
ATOM 733 C C . GLN A 1 98 ? 6.567 -10.376 2.041 1.00 90.50 98 GLN A C 1
ATOM 735 O O . GLN A 1 98 ? 7.205 -9.364 1.734 1.00 90.50 98 GLN A O 1
ATOM 740 N N . ARG A 1 99 ? 6.783 -11.061 3.159 1.00 85.19 99 ARG A N 1
ATOM 741 C CA . AR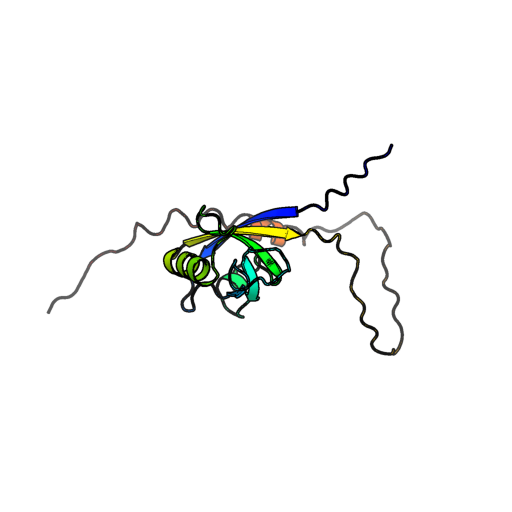G A 1 99 ? 7.870 -10.762 4.078 1.00 85.19 99 ARG A CA 1
ATOM 742 C C . ARG A 1 99 ? 8.962 -11.789 3.861 1.00 85.19 99 ARG A C 1
ATOM 744 O O . ARG A 1 99 ? 8.722 -12.999 3.894 1.00 85.19 99 ARG A O 1
ATOM 751 N N . ARG A 1 100 ? 10.191 -11.317 3.651 1.00 74.88 100 ARG A N 1
ATOM 752 C CA . ARG A 1 100 ? 11.342 -12.210 3.734 1.00 74.88 100 ARG A CA 1
ATOM 753 C C . ARG A 1 100 ? 11.396 -12.683 5.179 1.00 74.88 100 ARG A C 1
ATOM 755 O O . ARG A 1 100 ? 11.604 -11.858 6.067 1.00 74.88 100 ARG A O 1
ATOM 762 N N . LEU A 1 101 ? 11.223 -13.983 5.421 1.00 60.59 101 LEU A N 1
ATOM 763 C CA . LEU A 1 101 ? 11.651 -14.555 6.689 1.00 60.59 101 LEU A CA 1
ATOM 764 C C . LEU A 1 101 ? 13.172 -14.469 6.665 1.00 60.59 101 LEU A C 1
ATOM 766 O O . LEU A 1 101 ? 13.875 -15.388 6.244 1.00 60.59 101 LEU A O 1
ATOM 770 N N . GLN A 1 102 ? 13.703 -13.311 7.045 1.00 49.12 102 GLN A N 1
ATOM 771 C CA . GLN A 1 102 ? 15.038 -13.298 7.585 1.00 49.12 102 GLN A CA 1
ATOM 772 C C . GLN A 1 102 ? 14.935 -14.255 8.782 1.00 49.12 102 GLN A C 1
ATOM 774 O O . GLN A 1 102 ? 14.087 -14.016 9.649 1.00 49.12 102 GLN A O 1
ATOM 779 N N . PRO A 1 103 ? 15.699 -15.364 8.844 1.00 47.97 103 PRO A N 1
ATOM 780 C CA . PRO A 1 103 ? 15.922 -15.967 10.146 1.00 47.97 103 PRO A CA 1
ATOM 781 C C . PRO A 1 103 ? 16.358 -14.804 11.029 1.00 47.97 103 PRO A C 1
ATOM 783 O O . PRO A 1 103 ? 17.221 -14.027 10.613 1.00 47.97 103 PRO A O 1
ATOM 786 N N . GLN A 1 104 ? 15.657 -14.594 12.142 1.00 45.28 104 GLN A N 1
ATOM 787 C CA . GLN A 1 104 ? 15.960 -13.528 13.085 1.00 45.28 104 GLN A CA 1
ATOM 788 C C . GLN A 1 104 ? 17.419 -13.752 13.514 1.00 45.28 104 GLN A C 1
ATOM 790 O O . GLN A 1 104 ? 17.698 -14.547 14.410 1.00 45.28 104 GLN A O 1
ATOM 795 N N . ASN A 1 105 ? 18.372 -13.139 12.814 1.00 41.78 105 ASN A N 1
ATOM 796 C CA . ASN A 1 105 ? 19.789 -13.249 13.109 1.00 41.78 105 ASN A CA 1
ATOM 797 C C . ASN A 1 105 ? 20.062 -12.300 14.267 1.00 41.78 105 ASN A C 1
ATOM 799 O O . ASN A 1 105 ? 20.670 -11.256 14.076 1.00 41.78 105 ASN A O 1
ATOM 803 N N . GLY A 1 106 ? 19.563 -12.684 15.444 1.00 50.12 106 GLY A N 1
ATOM 804 C CA . GLY A 1 106 ? 19.815 -12.056 16.731 1.00 50.12 106 GLY A CA 1
ATOM 805 C C . GLY A 1 106 ? 19.435 -10.573 16.839 1.00 50.12 106 GLY A C 1
ATOM 806 O O . GLY A 1 106 ? 19.136 -9.894 15.859 1.00 50.12 106 GLY A O 1
ATOM 807 N N . PRO A 1 107 ? 19.433 -10.030 18.062 1.00 45.78 107 PRO A N 1
ATOM 808 C CA . PRO A 1 107 ? 19.443 -8.590 18.243 1.00 45.78 107 PRO A CA 1
ATOM 809 C C . PRO A 1 107 ? 20.747 -8.032 17.658 1.00 45.78 107 PRO A C 1
ATOM 811 O O . PRO A 1 107 ? 21.842 -8.427 18.065 1.00 45.78 107 PRO A O 1
ATOM 814 N N . VAL A 1 108 ? 20.640 -7.093 16.717 1.00 52.28 108 VAL A N 1
ATOM 815 C CA . VAL A 1 108 ? 21.768 -6.257 16.295 1.00 52.28 108 VAL A CA 1
ATOM 816 C C . VAL A 1 108 ? 22.115 -5.345 17.472 1.00 52.28 108 VAL A C 1
ATOM 818 O O . VAL A 1 108 ? 21.558 -4.262 17.636 1.00 52.28 108 VAL A O 1
ATOM 821 N N . SER A 1 109 ? 23.010 -5.826 18.335 1.00 42.75 109 SER A N 1
ATOM 822 C CA . SER A 1 109 ? 23.658 -5.021 19.365 1.00 42.75 109 SER A CA 1
ATOM 823 C C . SER A 1 109 ? 24.631 -4.074 18.668 1.00 42.75 109 SER A C 1
ATOM 825 O O . SER A 1 109 ? 25.787 -4.412 18.399 1.00 42.75 109 SER A O 1
ATOM 827 N N . HIS A 1 110 ? 24.139 -2.893 18.296 1.00 41.00 110 HIS A N 1
ATOM 828 C CA . HIS A 1 110 ? 25.018 -1.779 17.991 1.00 41.00 110 HIS A CA 1
ATOM 829 C C . HIS A 1 110 ? 25.764 -1.416 19.274 1.00 41.00 110 HIS A C 1
ATOM 831 O O . HIS A 1 110 ? 25.163 -0.975 20.251 1.00 41.00 110 HIS A O 1
ATOM 837 N N . ARG A 1 111 ? 27.083 -1.642 19.236 1.00 48.16 111 ARG A N 1
ATOM 838 C CA . ARG A 1 111 ? 28.087 -1.098 20.153 1.00 48.16 111 ARG A CA 1
ATOM 839 C C . ARG A 1 111 ? 27.774 0.369 20.459 1.00 48.16 111 ARG A C 1
ATOM 841 O O . ARG A 1 111 ? 28.049 1.241 19.640 1.00 48.16 111 ARG A O 1
ATOM 848 N N . GLY A 1 112 ? 27.221 0.609 21.639 1.00 41.25 112 GLY A N 1
ATOM 849 C CA . GLY A 1 112 ? 27.561 1.768 22.443 1.00 41.25 112 GLY A CA 1
ATOM 850 C C . GLY A 1 112 ? 28.592 1.296 23.457 1.00 41.25 112 GLY A C 1
ATOM 851 O O . GLY A 1 112 ? 28.339 0.334 24.184 1.00 41.25 112 GLY A O 1
ATOM 852 N N . ASP A 1 113 ? 29.768 1.909 23.407 1.00 42.38 113 ASP A N 1
ATOM 853 C CA . ASP A 1 113 ? 30.837 1.819 24.394 1.00 42.38 113 ASP A CA 1
ATOM 854 C C . ASP A 1 113 ? 30.298 1.758 25.830 1.00 42.38 113 ASP A C 1
ATOM 856 O O . ASP A 1 113 ? 29.326 2.422 26.190 1.00 42.38 113 ASP A O 1
ATOM 860 N N . GLY A 1 114 ? 30.889 0.849 26.602 1.00 48.75 114 GLY A N 1
ATOM 861 C CA . GLY A 1 114 ? 30.230 0.215 27.729 1.00 48.75 114 GLY A CA 1
ATOM 862 C C . GLY A 1 114 ? 30.158 1.019 29.016 1.00 48.75 114 GLY A C 1
ATOM 863 O O . GLY A 1 114 ? 31.009 1.846 29.315 1.00 48.75 114 GLY A O 1
ATOM 864 N N . GLU A 1 115 ? 29.200 0.613 29.846 1.00 41.59 115 GLU A N 1
ATOM 865 C CA . GLU A 1 115 ? 29.361 0.621 31.291 1.00 41.59 115 GLU A CA 1
ATOM 866 C C . GLU A 1 115 ? 28.561 -0.549 31.901 1.00 41.59 115 GLU A C 1
ATOM 868 O O . GLU A 1 115 ? 27.342 -0.629 31.808 1.00 41.59 115 GLU A O 1
ATOM 873 N N . SER A 1 116 ? 29.317 -1.498 32.457 1.00 52.25 116 SER A N 1
ATOM 874 C CA . SER A 1 116 ? 29.021 -2.315 33.643 1.00 52.25 116 SER A CA 1
ATOM 875 C C . SER A 1 116 ? 27.734 -3.157 33.726 1.00 52.25 116 SER A C 1
ATOM 877 O O . SER A 1 116 ? 26.697 -2.709 34.195 1.00 52.25 116 SER A O 1
ATOM 879 N N . GLY A 1 117 ? 27.914 -4.466 33.507 1.00 53.66 117 GLY A N 1
ATOM 880 C CA . GLY A 1 117 ? 27.486 -5.487 34.473 1.00 53.66 117 GLY A CA 1
ATOM 881 C C . GLY A 1 117 ? 26.027 -5.950 34.430 1.00 53.66 117 GLY A C 1
ATOM 882 O O . GLY A 1 117 ? 25.147 -5.352 35.034 1.00 53.66 117 GLY A O 1
ATOM 883 N N . GLY A 1 118 ? 25.799 -7.130 33.851 1.00 44.03 118 GLY A N 1
ATOM 884 C CA . GLY A 1 118 ? 24.569 -7.888 34.079 1.00 44.03 118 GLY A CA 1
ATOM 885 C C . GLY A 1 118 ? 24.442 -9.078 33.137 1.00 44.03 118 GLY A C 1
ATOM 886 O O . GLY A 1 118 ? 24.062 -8.924 31.983 1.00 44.03 118 GLY A O 1
ATOM 887 N N . LEU A 1 119 ? 24.776 -10.272 33.621 1.00 52.25 119 LEU A N 1
ATOM 888 C CA . LEU A 1 119 ? 24.557 -11.532 32.907 1.00 52.25 119 LEU A CA 1
ATOM 889 C C . LEU A 1 119 ? 23.042 -11.747 32.689 1.00 52.25 119 LEU A C 1
ATOM 891 O O . LEU A 1 119 ? 22.301 -11.701 33.674 1.00 52.25 119 LEU A O 1
ATOM 895 N N . PRO A 1 120 ? 22.543 -12.032 31.470 1.00 37.78 120 PRO A N 1
ATOM 896 C CA . PRO A 1 120 ? 21.172 -12.498 31.308 1.00 37.78 120 PRO A CA 1
ATOM 897 C C . PRO A 1 120 ? 21.066 -13.958 31.769 1.00 37.78 120 PRO A C 1
ATOM 899 O O . PRO A 1 120 ? 21.563 -14.880 31.122 1.00 37.78 120 PRO A O 1
ATOM 902 N N . LEU A 1 121 ? 20.399 -14.148 32.907 1.00 47.72 121 LEU A N 1
ATOM 903 C CA . LEU A 1 121 ? 1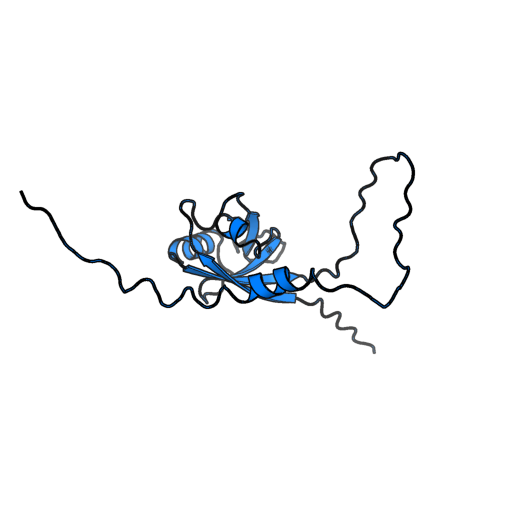9.979 -15.435 33.460 1.00 47.72 121 LEU A CA 1
ATOM 904 C C . LEU A 1 121 ? 18.936 -16.094 32.542 1.00 47.72 121 LEU A C 1
ATOM 906 O O . LEU A 1 121 ? 17.735 -16.033 32.796 1.00 47.72 121 LEU A O 1
ATOM 910 N N . ALA A 1 122 ? 19.379 -16.737 31.467 1.00 47.00 122 ALA A N 1
ATOM 911 C CA . ALA A 1 122 ? 18.599 -17.807 30.868 1.00 47.00 122 ALA A CA 1
ATOM 912 C C . ALA A 1 122 ? 18.925 -19.112 31.606 1.00 47.00 122 ALA A C 1
ATOM 914 O O . ALA A 1 122 ? 20.089 -19.450 31.793 1.00 47.00 122 ALA A O 1
ATOM 915 N N . ALA A 1 123 ? 17.871 -19.848 31.953 1.00 50.59 123 ALA A N 1
ATOM 916 C CA . ALA 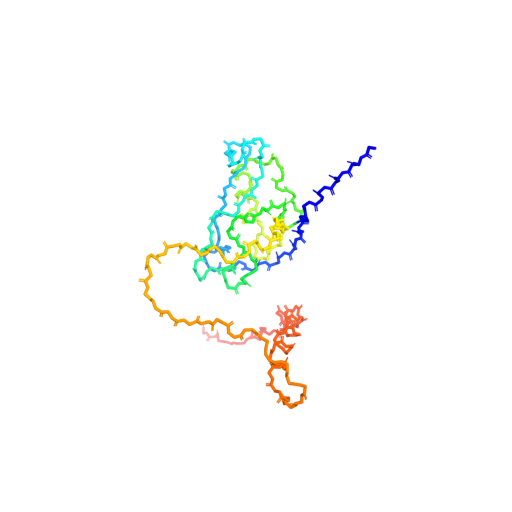A 1 123 ? 17.877 -21.232 32.423 1.00 50.59 123 ALA A CA 1
ATOM 917 C C . ALA A 1 123 ? 18.188 -21.472 33.911 1.00 50.59 123 ALA A C 1
ATOM 919 O O . ALA A 1 123 ? 19.257 -21.947 34.277 1.00 50.59 123 ALA A O 1
ATOM 920 N N . ILE A 1 124 ? 17.154 -21.344 34.748 1.00 48.28 124 ILE A N 1
ATOM 921 C CA . ILE A 1 124 ? 16.878 -22.407 35.722 1.00 48.28 124 ILE A CA 1
ATOM 922 C C . ILE A 1 124 ? 15.440 -22.874 35.505 1.00 48.28 124 ILE A C 1
ATOM 924 O O . ILE A 1 124 ? 14.474 -22.142 35.701 1.00 48.28 124 ILE A O 1
ATOM 928 N N . LEU A 1 125 ? 15.340 -24.111 35.029 1.00 51.03 125 LEU A N 1
ATOM 929 C CA . LEU A 1 125 ? 14.126 -24.904 34.943 1.00 51.03 125 LEU A CA 1
ATOM 930 C C . LEU A 1 125 ? 13.594 -25.137 36.369 1.00 51.03 125 LEU A C 1
ATOM 932 O O . LEU A 1 125 ? 14.300 -25.735 37.178 1.00 51.03 125 LEU A O 1
ATOM 936 N N . VAL A 1 126 ? 12.351 -24.750 36.668 1.00 44.84 126 VAL A N 1
ATOM 937 C CA . VAL A 1 126 ? 11.588 -25.361 37.769 1.00 44.84 126 VAL A CA 1
ATOM 938 C C . VAL A 1 126 ? 10.192 -25.717 37.248 1.00 44.84 126 VAL A C 1
ATOM 940 O O . VAL A 1 126 ? 9.416 -24.819 36.922 1.00 44.84 126 VAL A O 1
ATOM 943 N N . PRO A 1 127 ? 9.860 -27.013 37.110 1.00 49.91 127 PRO A N 1
ATOM 944 C CA . PRO A 1 127 ? 8.514 -27.451 36.785 1.00 49.91 127 PRO A CA 1
ATOM 945 C C . PRO A 1 127 ? 7.638 -27.372 38.042 1.00 49.91 127 PRO A C 1
ATOM 947 O O . PRO A 1 127 ? 7.872 -28.088 39.011 1.00 49.91 127 PRO A O 1
ATOM 950 N N . GLY A 1 128 ? 6.609 -26.524 38.010 1.00 52.22 128 GLY A N 1
ATOM 951 C CA . GLY A 1 128 ? 5.536 -26.521 39.006 1.00 52.22 128 GLY A CA 1
ATOM 952 C C . GLY A 1 128 ? 5.098 -25.122 39.435 1.00 52.22 128 GLY A C 1
ATOM 953 O O . GLY A 1 128 ? 5.895 -24.389 40.001 1.00 52.22 128 GLY A O 1
ATOM 954 N N . LEU A 1 129 ? 3.801 -24.832 39.237 1.00 53.44 129 LEU A N 1
ATOM 955 C CA . LEU A 1 129 ? 3.052 -23.653 39.716 1.00 53.44 129 LEU A CA 1
ATOM 956 C C . LEU A 1 129 ? 3.441 -22.337 39.000 1.00 53.44 129 LEU A C 1
ATOM 958 O O . LEU A 1 129 ? 4.593 -21.955 38.964 1.00 53.44 129 LEU A O 1
ATOM 962 N N . ALA A 1 130 ? 2.564 -21.542 38.397 1.00 45.50 130 ALA A N 1
ATOM 963 C CA . ALA A 1 130 ? 1.159 -21.331 38.662 1.00 45.50 130 ALA A CA 1
ATOM 964 C C . ALA A 1 130 ? 0.460 -20.765 37.412 1.00 45.50 130 ALA A C 1
ATOM 966 O O . ALA A 1 130 ? 1.015 -20.003 36.620 1.00 45.50 130 ALA A O 1
ATOM 967 N N . LEU A 1 131 ? -0.795 -21.168 37.269 1.00 55.47 131 LEU A N 1
ATOM 968 C CA . LEU A 1 131 ? -1.812 -20.601 36.396 1.00 55.47 131 LEU A CA 1
ATOM 969 C C . LEU A 1 131 ? -1.857 -19.065 36.538 1.00 55.47 131 LEU A C 1
ATOM 971 O O . LEU A 1 131 ? -1.899 -18.601 37.671 1.00 55.47 131 LEU A O 1
ATOM 975 N N . ALA A 1 132 ? -1.892 -18.326 35.410 1.00 52.59 132 ALA A N 1
ATOM 976 C CA . ALA A 1 132 ? -2.653 -17.065 35.206 1.00 52.59 132 ALA A CA 1
ATOM 977 C C . ALA A 1 132 ? -2.070 -16.026 34.210 1.00 52.59 132 ALA A C 1
ATOM 979 O O . ALA A 1 132 ? -2.477 -14.871 34.272 1.00 52.59 132 ALA A O 1
ATOM 980 N N . VAL A 1 133 ? -1.196 -16.362 33.245 1.00 50.91 133 VAL A N 1
ATOM 981 C CA . VAL A 1 133 ? -0.790 -15.349 32.224 1.00 50.91 133 VAL A CA 1
ATOM 982 C C . VAL A 1 133 ? -1.086 -15.743 30.770 1.00 50.91 133 VAL A C 1
ATOM 984 O O . VAL A 1 133 ? -1.155 -14.886 29.893 1.00 50.91 133 VAL A O 1
ATOM 987 N N . ALA A 1 134 ? -1.418 -17.006 30.491 1.00 50.72 134 ALA A N 1
ATOM 988 C CA . ALA A 1 134 ? -1.762 -17.438 29.130 1.00 50.72 134 ALA A CA 1
ATOM 989 C C . ALA A 1 134 ? -3.203 -17.085 28.690 1.00 50.72 134 ALA A C 1
ATOM 991 O O . ALA A 1 134 ? -3.508 -17.115 27.500 1.00 50.72 134 ALA A O 1
ATOM 992 N N . ALA A 1 135 ? -4.099 -16.722 29.615 1.00 46.88 135 ALA A N 1
ATOM 993 C CA . ALA A 1 135 ? -5.511 -16.505 29.283 1.00 46.88 135 ALA A CA 1
ATOM 994 C C . ALA A 1 135 ? -5.769 -15.194 28.514 1.00 46.88 135 ALA A C 1
ATOM 996 O O . ALA A 1 135 ? -6.650 -15.148 27.660 1.00 46.88 135 ALA A O 1
ATOM 997 N N . VAL A 1 136 ? -4.982 -14.137 28.743 1.00 52.53 136 VAL A N 1
ATOM 998 C CA . VAL A 1 136 ? -5.224 -12.827 28.102 1.00 52.53 136 VAL A CA 1
ATOM 999 C C . VAL A 1 136 ? -4.770 -12.813 26.637 1.00 52.53 136 VAL A C 1
ATOM 1001 O O . VAL A 1 136 ? -5.443 -12.231 25.789 1.00 52.53 136 VAL A O 1
ATOM 1004 N N . TRP A 1 137 ? -3.704 -13.540 26.299 1.00 47.00 137 TRP A N 1
ATOM 1005 C CA . TRP A 1 137 ? -3.235 -13.661 24.913 1.00 47.00 137 TRP A CA 1
ATOM 1006 C C . TRP A 1 137 ? -4.108 -14.580 24.047 1.00 47.00 137 TRP A C 1
ATOM 1008 O O . TRP A 1 137 ? -4.189 -14.393 22.834 1.00 47.00 137 TRP A O 1
ATOM 1018 N N . ILE A 1 138 ? -4.809 -15.538 24.659 1.00 48.06 138 ILE A N 1
ATOM 1019 C CA . ILE A 1 138 ? -5.728 -16.439 23.950 1.00 48.06 138 ILE A CA 1
ATOM 1020 C C . ILE A 1 138 ? -7.115 -15.793 23.772 1.00 48.06 138 ILE A C 1
ATOM 1022 O O . ILE A 1 138 ? -7.726 -15.953 22.717 1.00 48.06 138 ILE A O 1
ATOM 1026 N N . VAL A 1 139 ? -7.592 -14.994 24.737 1.00 47.66 139 VAL A N 1
ATOM 1027 C CA . VAL A 1 139 ? -8.922 -14.346 24.676 1.00 47.66 139 VAL A CA 1
ATOM 1028 C C . VAL A 1 139 ? -8.956 -13.116 23.756 1.00 47.66 139 VAL A C 1
ATOM 1030 O O . VAL A 1 139 ? -9.981 -12.852 23.126 1.00 47.66 139 VAL A O 1
ATOM 1033 N N . LEU A 1 140 ? -7.843 -12.395 23.582 1.00 47.50 140 LEU A N 1
ATOM 1034 C CA . LEU A 1 140 ? -7.775 -11.297 22.603 1.00 47.50 140 LEU A CA 1
ATOM 1035 C C . LEU A 1 140 ? -7.689 -11.785 21.145 1.00 47.50 140 LEU A C 1
ATOM 1037 O O . LEU A 1 140 ? -8.006 -11.025 20.231 1.00 47.50 140 LEU A O 1
ATOM 1041 N N . ARG A 1 141 ? -7.329 -13.056 20.910 1.00 55.25 141 ARG A N 1
ATOM 1042 C CA . ARG A 1 141 ? -7.202 -13.624 19.556 1.00 55.25 141 ARG A CA 1
ATOM 1043 C C . ARG A 1 141 ? -8.512 -14.185 18.983 1.00 55.25 141 ARG A C 1
ATOM 1045 O O . ARG A 1 141 ? -8.610 -14.347 17.772 1.00 55.25 141 ARG A O 1
ATOM 1052 N N . THR A 1 142 ? -9.538 -14.435 19.798 1.00 47.97 142 THR A N 1
ATOM 1053 C CA . THR A 1 142 ? -10.823 -15.021 19.348 1.00 47.97 142 THR A CA 1
ATOM 1054 C C . THR A 1 142 ? -11.974 -14.022 19.196 1.00 47.97 142 THR A C 1
ATOM 1056 O O . THR A 1 142 ? -13.045 -14.397 18.725 1.00 47.97 142 THR A O 1
ATOM 1059 N N . LYS A 1 143 ? -11.777 -12.732 19.500 1.00 49.62 143 LYS A N 1
ATOM 1060 C CA . LYS A 1 143 ? -12.812 -11.686 19.354 1.00 49.62 143 LYS A CA 1
ATOM 1061 C C . LYS A 1 143 ? -12.638 -10.771 18.132 1.00 49.62 143 LYS A C 1
ATOM 1063 O O . LYS A 1 143 ? -12.998 -9.601 18.180 1.00 49.62 143 LYS A O 1
ATOM 1068 N N . ARG A 1 144 ? -12.139 -11.288 17.003 1.00 48.00 144 ARG A N 1
ATOM 1069 C CA . ARG A 1 144 ? -12.177 -10.567 15.707 1.00 48.00 144 ARG A CA 1
ATOM 1070 C C . ARG A 1 144 ? -12.984 -11.272 14.611 1.00 48.00 144 ARG A C 1
ATOM 1072 O O . ARG A 1 144 ? -12.896 -10.880 13.458 1.00 48.00 144 ARG A O 1
ATOM 1079 N N . SER A 1 145 ? -13.809 -12.264 14.957 1.00 42.84 145 SER A N 1
ATOM 1080 C CA . SER A 1 145 ? -14.683 -12.952 13.986 1.00 42.84 145 SER A CA 1
ATOM 1081 C C . SER A 1 145 ? -16.164 -12.553 14.070 1.00 42.84 145 SER A C 1
ATOM 1083 O O . SER A 1 145 ? -16.969 -13.096 13.329 1.00 42.84 145 SER A O 1
ATOM 1085 N N . ALA A 1 146 ? -16.539 -11.577 14.909 1.00 45.44 146 ALA A N 1
ATOM 1086 C CA . ALA A 1 146 ? -17.932 -11.135 15.078 1.00 45.44 146 ALA A CA 1
ATOM 1087 C C . ALA A 1 146 ? -18.212 -9.692 14.602 1.00 45.44 146 ALA A C 1
ATOM 1089 O O . ALA A 1 146 ? -19.208 -9.100 15.003 1.00 45.44 146 ALA A O 1
ATOM 1090 N N . PHE A 1 147 ? -17.362 -9.109 13.748 1.00 35.88 147 PHE A N 1
ATOM 1091 C CA . PHE A 1 147 ? -17.595 -7.774 13.170 1.00 35.88 147 PHE A CA 1
ATOM 1092 C C . PHE A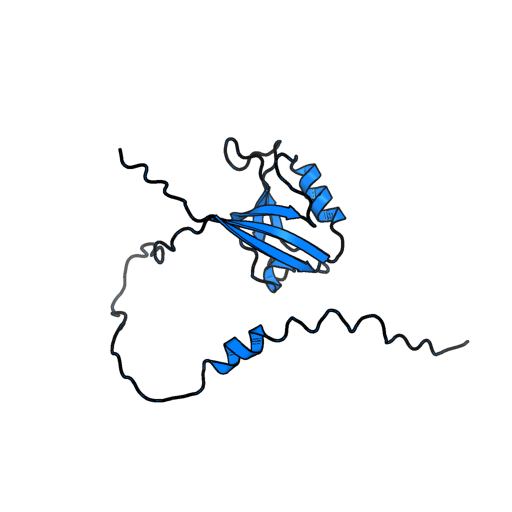 1 147 ? -17.860 -7.844 11.659 1.00 35.88 147 PHE A C 1
ATOM 1094 O O . PHE A 1 147 ? -17.279 -7.110 10.869 1.00 35.88 147 PHE A O 1
ATOM 1101 N N . LYS A 1 148 ? -18.705 -8.791 11.238 1.00 37.53 148 LYS A N 1
ATOM 1102 C CA . LYS A 1 148 ? -19.234 -8.851 9.865 1.00 37.53 148 LYS A CA 1
ATOM 1103 C C . LYS A 1 148 ? -20.758 -9.032 9.789 1.00 37.53 148 LYS A C 1
ATOM 1105 O O . LYS A 1 148 ? -21.263 -9.275 8.705 1.00 37.53 148 LYS A O 1
ATOM 1110 N N . GLU A 1 149 ? -21.496 -8.863 10.896 1.00 41.72 149 GLU A N 1
ATOM 1111 C CA . GLU A 1 149 ? -22.954 -9.118 10.913 1.00 41.72 149 GLU A CA 1
ATOM 1112 C C . GLU A 1 149 ? -23.850 -8.007 11.520 1.00 41.72 149 GLU A C 1
ATOM 1114 O O . GLU A 1 149 ? -25.067 -8.154 11.511 1.00 41.72 149 GLU A O 1
ATOM 1119 N N . TRP A 1 150 ? -23.332 -6.859 11.991 1.00 31.33 150 TRP A N 1
ATOM 1120 C CA . TRP A 1 150 ? -24.179 -5.881 12.719 1.00 31.33 150 TRP A CA 1
ATOM 1121 C C . TRP A 1 150 ? -24.463 -4.523 12.063 1.00 31.33 150 TRP A C 1
ATOM 1123 O O . TRP A 1 150 ? -25.332 -3.811 12.561 1.00 31.33 150 TRP A O 1
ATOM 1133 N N . ASP A 1 151 ? -23.869 -4.170 10.921 1.00 42.50 151 ASP A N 1
ATOM 1134 C CA . ASP A 1 151 ? -24.069 -2.830 10.331 1.00 42.50 151 ASP A CA 1
ATOM 1135 C C . ASP A 1 151 ? -25.122 -2.782 9.205 1.00 42.50 151 ASP A C 1
ATOM 1137 O O . ASP A 1 151 ? -24.953 -2.147 8.169 1.00 42.50 151 ASP A O 1
ATOM 1141 N N . CYS A 1 152 ? -26.241 -3.495 9.389 1.00 45.62 152 CYS A N 1
ATOM 1142 C CA . CYS A 1 152 ? -27.415 -3.351 8.512 1.00 45.62 152 CYS A CA 1
ATOM 1143 C C . CYS A 1 152 ? -28.769 -3.297 9.251 1.00 45.62 152 CYS A C 1
ATOM 1145 O O . CYS A 1 152 ? -29.824 -3.339 8.622 1.00 45.62 152 CYS A O 1
ATOM 1147 N N . LYS A 1 153 ? -28.793 -3.183 10.589 1.00 48.59 153 LYS A N 1
ATOM 1148 C CA . LYS A 1 153 ? -30.059 -3.153 11.354 1.00 48.59 153 LYS A CA 1
ATOM 1149 C C . LYS A 1 153 ? -30.078 -2.181 12.536 1.00 48.59 153 LYS A C 1
ATOM 1151 O O . LYS A 1 153 ? -30.404 -2.602 13.639 1.00 48.59 153 LYS A O 1
ATOM 1156 N N . ARG A 1 154 ? -29.850 -0.874 12.343 1.00 41.00 154 ARG A N 1
ATOM 1157 C CA . ARG A 1 154 ? -30.434 0.127 13.269 1.00 41.00 154 ARG A CA 1
ATOM 1158 C C . ARG A 1 154 ? -30.385 1.575 12.757 1.00 41.00 154 ARG A C 1
ATOM 1160 O O . ARG A 1 154 ? -29.709 2.404 13.346 1.00 41.00 154 ARG A O 1
ATOM 1167 N N . TRP A 1 155 ? -31.189 1.923 11.752 1.00 34.81 155 TRP A N 1
ATOM 1168 C CA . TRP A 1 155 ? -31.674 3.308 11.647 1.00 34.81 155 TRP A CA 1
ATOM 1169 C C . TRP A 1 155 ? -33.193 3.339 11.846 1.00 34.81 155 TRP A C 1
ATOM 1171 O O . TRP A 1 155 ? -33.938 3.032 10.916 1.00 34.81 155 TRP A O 1
ATOM 1181 N N . PRO A 1 156 ? -33.691 3.652 13.055 1.00 40.16 156 PRO A N 1
ATOM 1182 C CA . PRO A 1 156 ? -35.068 4.074 13.224 1.00 40.16 156 PRO A CA 1
ATOM 1183 C C . PRO A 1 156 ? -35.163 5.534 12.772 1.00 40.16 156 PRO A C 1
ATOM 1185 O O . PRO A 1 156 ? -34.714 6.448 13.457 1.00 40.16 156 PRO A O 1
ATOM 1188 N N . GLY A 1 157 ? -35.724 5.739 11.582 1.00 52.28 157 GLY A N 1
ATOM 1189 C CA . GLY A 1 157 ? -36.202 7.044 11.146 1.00 52.28 157 GLY A CA 1
ATOM 1190 C C . GLY A 1 157 ? -37.461 7.421 11.925 1.00 52.28 157 GLY A C 1
ATOM 1191 O O . GLY A 1 157 ? -38.529 6.882 11.662 1.00 52.28 157 GLY A O 1
ATOM 1192 N N . LEU A 1 158 ? -37.293 8.319 12.891 1.00 44.50 158 LEU A N 1
ATOM 1193 C CA . LEU A 1 158 ? -38.274 9.161 13.591 1.00 44.50 158 LEU A CA 1
ATOM 1194 C C . LEU A 1 158 ? -37.378 10.245 14.243 1.00 44.50 158 LEU A C 1
ATOM 1196 O O . LEU A 1 158 ? -36.374 9.882 14.841 1.00 44.50 158 LEU A O 1
ATOM 1200 N N . GLN A 1 159 ? -37.585 11.560 14.187 1.00 53.28 159 GLN A N 1
ATOM 1201 C CA . GLN A 1 159 ? -38.796 12.365 14.063 1.00 53.28 159 GLN A CA 1
ATOM 1202 C C . GLN A 1 159 ? -38.383 13.860 13.958 1.00 53.28 159 GLN A C 1
ATOM 1204 O O . GLN A 1 159 ? -37.232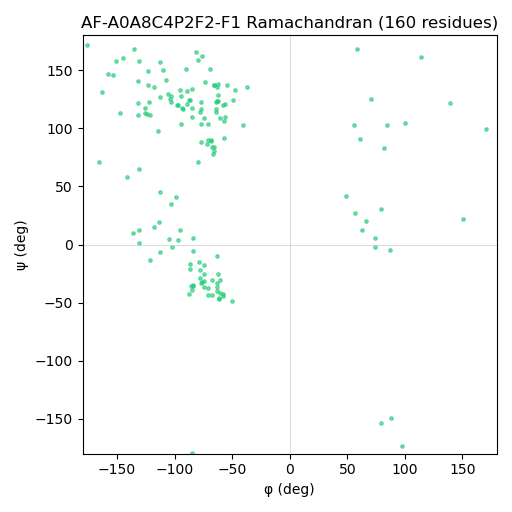 14.182 14.250 1.00 53.28 159 GLN A O 1
ATOM 1209 N N . ASN A 1 160 ? -39.367 14.728 13.662 1.00 44.06 160 ASN A N 1
ATOM 1210 C CA . ASN A 1 160 ? -39.403 16.215 13.682 1.00 44.06 160 ASN A CA 1
ATOM 1211 C C . ASN A 1 160 ? -39.235 16.844 12.284 1.00 44.06 160 ASN A C 1
ATOM 1213 O O . ASN A 1 160 ? -38.170 16.736 11.690 1.00 44.06 160 ASN A O 1
ATOM 1217 N N . LYS A 1 161 ? -40.272 17.373 11.610 1.00 47.78 161 LYS A N 1
ATOM 1218 C CA . LYS A 1 161 ? -41.411 18.229 12.022 1.00 47.78 161 LYS A CA 1
ATOM 1219 C C . LYS A 1 161 ? -40.921 19.570 12.573 1.00 47.78 161 LYS A C 1
ATOM 1221 O O . LYS A 1 161 ? -40.595 19.638 13.749 1.00 47.78 161 LYS A O 1
ATOM 1226 N N . ASP A 1 162 ? -40.804 20.553 11.684 1.00 53.75 162 ASP A N 1
ATOM 1227 C CA . ASP A 1 162 ? -41.659 21.748 11.619 1.00 53.75 162 ASP A CA 1
ATOM 1228 C C . ASP A 1 162 ? -41.722 22.243 10.164 1.00 53.75 162 ASP A C 1
ATOM 1230 O O . ASP A 1 162 ? -40.695 22.103 9.457 1.00 53.75 162 ASP A O 1
#

Sequence (162 aa):
MNGSVAGGGLAEEEISLTRGPSGLGFNIVGGTDQQYISNDSSIYVSRIKKDGAAYLDGRLQEGDKILAVNGRDLKDLRHKDAVELFRNAGYDVSLKIQRRLQPQNGPVSHRGDGESGGLPLAAILVPGLALAVAAVWIVLRTKRSAFKEWDCKRWPGLQNKD

Radius of gyration: 22.96 Å; Cα contacts (8 Å, |Δi|>4): 218; chains: 1; bounding box: 72×55×53 Å

Nearest PDB structures (foldseek):
  3zrt-assembly2_D  TM=9.886E-01  e=9.692E-11  Homo sapiens
  3rl8-assembly1_D  TM=9.855E-01  e=2.892E-10  Homo sapiens
  8cn1-assembly1_L  TM=9.500E-01  e=1.536E-10  Homo sapiens
  4g69-assembly1_A  TM=9.686E-01  e=2.578E-10  Homo sapiens
  2i1n-assembly1_A  TM=9.477E-01  e=3.437E-10  Homo sapiens

Organism: Dromaius novaehollandiae (NCBI:txid8790)

Solvent-accessible surface area (backbone atoms only — not comparable to full-atom values): 10490 Å² total; per-residue (Å²): 135,87,82,79,78,78,74,70,50,68,46,73,48,80,44,80,44,58,49,39,99,83,37,56,18,64,40,76,43,22,5,59,84,42,56,72,42,95,96,36,28,44,34,30,30,69,41,68,36,83,92,17,33,38,47,74,68,58,79,68,54,66,71,31,31,44,48,25,50,70,89,41,72,38,68,74,30,41,41,68,58,48,51,48,47,65,66,69,46,62,55,66,37,39,35,33,33,40,40,75,53,64,75,82,78,65,85,84,78,73,86,68,87,82,82,83,89,79,84,83,86,76,84,81,90,74,95,74,88,77,94,83,70,68,62,64,69,56,57,68,68,68,74,76,80,78,85,83,79,71,94,86,79,85,82,82,90,77,84,82,90,133

Mean predicted aligned error: 17.15 Å

pLDDT: mean 70.21, std 21.37, range [31.33, 94.31]

Foldseek 3Di:
DDDPPPPQDWDKDKDKWFADPVGQFFDKAAAPVGHPDVPFRWIFTQGGHVVGRCVVVVPDDHGKTWQDKPPHGPGRGGPVVVVVCSVPSPGIIMTIIIDRPPVCPDPPPDDDDDDDDDDPDDDDDDPDDDDDDPPVVVVVVPPPPPPPPPPPDDDDDDDDDD

Secondary structure (DSSP, 8-state):
---------EEEEEEEEE-BTTBS-EEEEE-SSS-SBTTB--EEEEEE-TTSHHHHH----TTPEEEEETTEE-TT--HHHHHHHHHHT-SEEEEEEEEE--------------------------------SHHHHHHTTSTTSSSSSSTTS---------

InterPro domains:
  IPR001478 PDZ domain [PF00595] (15-98)
  IPR001478 PDZ domain [PS50106] (14-101)
  IPR001478 PDZ domain [SM00228] (22-101)
  IPR036034 PDZ superfamily [G3DSA:2.30.42.10] (9-114)
  IPR036034 PDZ superfamily [SSF50156] (13-105)
  IPR050614 Synaptic Scaffolding LAP/MAGUK Families [PTHR23119] (10-105)

=== Feature glossary ===
Key to the feature types in this record:

— What the protein is —

Primary structure: the covalent order of the twenty standard amino acids along the backbone. Two proteins with the same sequence will (almost always) fold to the same structure; two with 30% identity often share a fold but not the details.

Database cross-references. InterPro integrates a dozen domain/family signature databases into unified entries with residue-range hits. GO terms attach function/process/location labels with evidence codes. CATH codes position the fold in a four-level structural taxonomy. Organism is the NCBI-taxonomy species name.

— Where its atoms are —

The mmCIF block holds the 3D Cartesian coordinates of each backbone atom (N, Cα, C, O) in ångströms. mmCIF is the PDB's canonical archive format — a tagged-loop text representation of the atomic model.

Six rendered views show the 3D structure from the faces of a cube — i.e. along ±x, ±y, ±z. Rendering representation is drawn randomly per protein from cartoon (secondary-structure ribbons), sticks (backbone bonds), or molecular surface; coloring is either N→C rainbow (blue at the N-terminus through red at the C-terminus) or one color per chain.

— Local backbone conformation —

DSSP 8-state secondary structure assigns each residue one of H (α-helix), G (3₁₀-helix), I (π-helix), E (extended β-strand), B (isolated β-bridge), T (hydrogen-bonded turn), S (bend), or '-' (coil). The assignment is computed from backbone hydrogen-bond geometry via the Kabsch–Sander algorithm.

P-SEA three-state annotation labels each residue as helix, strand, or coil based purely on the geometry of the Cα trace. It serves as a fallback when the full backbone (and thus DSSP) is unavailable.

The φ/ψ torsion pair specifies the backbone conformation at each residue. φ rotates about the N–Cα bond, ψ about the Cα–C bond. Steric clashes forbid most of the (φ, ψ) plane — the allowed regions (α-helix basin, β-sheet basin, left-handed helix) are the Ramachandran-allowed regions.

— Global shape and packing —

The geometric summary reports three shape descriptors. Rg (radius of gyration) measures how spread out the Cα atoms are about their centre of mass; compact globular proteins have small Rg, elongated or unfolded ones large. Cα contacts (<8 Å, |i−j|>4) count long-range residue pairs in spatial proximity — high for tightly packed folds, near zero for rods or random coil. The bounding-box extents give the protein's footprint along x, y, z in Å.

Accessible surface area quantifies burial. A residue with SASA near zero is packed into the hydrophobic core; one with SASA >100 Å² sits on the surface. Computed here via the Shrake–Rupley numerical algorithm with a 1.4 Å probe.

Plot images: a contact map (which residues are close in 3D, as an N×N binary image), a Ramachandran scatter (backbone torsion angles, revealing secondary-structure composition at a glance), and — for AlphaFold structures — a PAE heatmap (pairwise prediction confidence).

— Structural neighborhood —

The Foldseek 3Di string encodes local tertiary geometry as a 20-letter alphabet — one character per residue — derived from the relative positions of nearby Cα atoms. Unlike the amino-acid sequence, 3Di is a direct function of the 3D structure, so two proteins with the same fold have similar 3Di strings even at low sequence identity.

Nearest PDB neighbors are the top structural matches found by Foldseek when searching this structure against the entire Protein Data Bank. Each hit reports a TM-score (0 to 1; >0.5 almost always implies the same fold) and an E-value. These are *structural* homologs — they may share no detectable sequence similarity.

— Confidence and disorder —

For AlphaFold models, the B-factor field carries pLDDT — the model's own estimate of local accuracy on a 0–100 scale. Regions with pLDDT<50 should be treated as essentially unmodeled; they often correspond to intrinsically disordered segments.

B-factor (Debye–Waller factor) reflects atomic displacement in the crystal lattice. It is an experimental observable (units Å²), not a prediction; low values mean the atom is pinned down, high values mean it moves or is heterogeneous across the crystal.

Predicted aligned error is AlphaFold's pairwise confidence. Unlike pLDDT (per-residue), PAE is per-residue-pair and captures whether two parts of the structure are correctly placed relative to each other. Units are ångströms of expected positional error.